Protein AF-A0A2V7ESL5-F1 (afdb_monomer_lite)

Secondary structure (DSSP, 8-state):
--PPP---PPPTTPPP---TTEEEEEETTEEEEEETTT--EEEE-HHHHHHHHT-

Foldseek 3Di:
DDDDDDPDDDDPPDDDDDDPQWDWDDDPQKIWIARNVVRDIDIDDNVRSVVVVVD

pLDDT: mean 78.07, std 12.43, range [38.56, 88.62]

Structure (mmCIF, N/CA/C/O backbone):
data_AF-A0A2V7ESL5-F1
#
_entry.id   AF-A0A2V7ESL5-F1
#
loop_
_atom_site.group_PDB
_atom_site.id
_atom_site.type_symbol
_atom_site.label_atom_id
_atom_site.label_alt_id
_atom_site.label_comp_id
_atom_site.label_asym_id
_atom_site.label_entity_id
_atom_site.label_seq_id
_atom_site.pdbx_PDB_ins_code
_atom_site.Cartn_x
_atom_site.Cartn_y
_atom_site.Cartn_z
_atom_site.occupancy
_atom_site.B_iso_or_equiv
_atom_site.auth_seq_id
_atom_site.auth_comp_id
_atom_site.auth_asym_id
_atom_site.auth_atom_id
_atom_site.pdbx_PDB_model_num
ATOM 1 N N . MET A 1 1 ? -13.857 34.705 2.613 1.00 40.78 1 MET A N 1
ATOM 2 C CA . MET A 1 1 ? -12.921 33.710 3.172 1.00 40.78 1 MET A CA 1
ATOM 3 C C . MET A 1 1 ? -13.726 32.426 3.329 1.00 40.78 1 MET A C 1
ATOM 5 O O . MET A 1 1 ? -14.448 32.294 4.303 1.00 40.78 1 MET A O 1
ATOM 9 N N . ALA A 1 2 ? -13.784 31.596 2.285 1.00 38.56 2 ALA A N 1
ATOM 10 C CA . ALA A 1 2 ? -14.599 30.381 2.278 1.00 38.56 2 ALA A CA 1
ATOM 11 C C . ALA A 1 2 ? -13.679 29.194 2.567 1.00 38.56 2 ALA A C 1
ATOM 13 O O . ALA A 1 2 ? -12.784 28.903 1.775 1.00 38.56 2 ALA A O 1
ATOM 14 N N . SER A 1 3 ? -13.861 28.569 3.725 1.00 45.81 3 SER A N 1
ATOM 15 C CA . SER A 1 3 ? -13.245 27.284 4.048 1.00 45.81 3 SER A CA 1
ATOM 16 C C . SER A 1 3 ? -13.820 26.214 3.111 1.00 45.81 3 SER A C 1
ATOM 18 O O . SER A 1 3 ? -15.038 26.201 2.920 1.00 45.81 3 SER A O 1
ATOM 20 N N . PRO A 1 4 ? -13.008 25.326 2.514 1.00 57.25 4 PRO A N 1
ATOM 21 C CA . PRO A 1 4 ? -13.539 24.230 1.716 1.00 57.25 4 PRO A CA 1
ATOM 22 C C . PRO A 1 4 ? -14.278 23.253 2.639 1.00 57.25 4 PRO A C 1
ATOM 24 O O . PRO A 1 4 ? -13.703 22.721 3.589 1.00 57.25 4 PRO A O 1
ATOM 27 N N . SER A 1 5 ? -15.571 23.056 2.384 1.00 47.62 5 SER A N 1
ATOM 28 C CA . SER A 1 5 ? -16.392 22.020 3.009 1.00 47.62 5 SER A CA 1
ATOM 29 C C . SER A 1 5 ? -15.757 20.649 2.759 1.00 47.62 5 SER A C 1
ATOM 31 O O . SER A 1 5 ? -15.506 20.274 1.615 1.00 47.62 5 SER A O 1
ATOM 33 N N . GLY A 1 6 ? -15.441 19.933 3.837 1.00 55.50 6 GLY A N 1
ATOM 34 C CA . GLY A 1 6 ? -14.794 18.626 3.794 1.00 55.50 6 GLY A CA 1
ATOM 35 C C . GLY A 1 6 ? -15.764 17.525 3.385 1.00 55.50 6 GLY A C 1
ATOM 36 O O . GLY A 1 6 ? -16.459 16.977 4.232 1.00 55.50 6 GLY A O 1
ATOM 37 N N . ASP A 1 7 ? -15.748 17.173 2.103 1.00 57.09 7 ASP A N 1
ATOM 38 C CA . ASP A 1 7 ? -16.414 15.994 1.532 1.00 57.09 7 ASP A CA 1
ATOM 39 C C . ASP A 1 7 ? -15.387 14.855 1.342 1.00 57.09 7 ASP A C 1
ATOM 41 O O . ASP A 1 7 ? -15.226 14.270 0.275 1.00 57.09 7 ASP A O 1
ATOM 45 N N . GLY A 1 8 ? -14.572 14.626 2.379 1.00 63.84 8 GLY A N 1
ATOM 46 C CA . GLY A 1 8 ? -13.390 13.754 2.333 1.00 63.84 8 GLY A CA 1
ATOM 47 C C . GLY A 1 8 ? -13.069 13.082 3.666 1.00 63.84 8 GLY A C 1
ATOM 48 O O . GLY A 1 8 ? -11.917 12.741 3.927 1.00 63.84 8 GLY A O 1
ATOM 49 N N . ALA A 1 9 ? -14.061 12.942 4.545 1.00 78.56 9 ALA A N 1
ATOM 50 C CA . ALA A 1 9 ? -13.8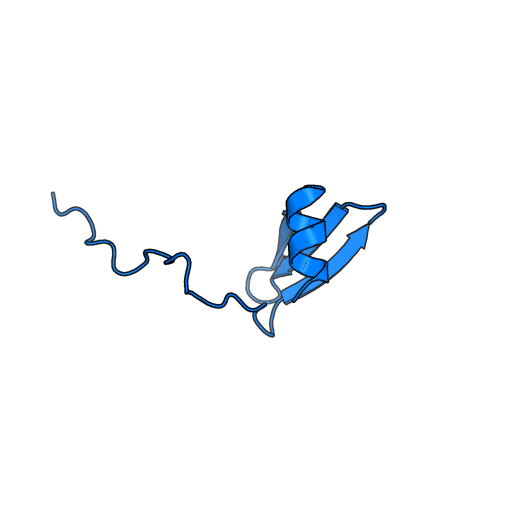80 12.246 5.811 1.00 78.56 9 ALA A CA 1
ATOM 51 C C . ALA A 1 9 ? -13.904 10.726 5.583 1.00 78.56 9 ALA A C 1
ATOM 53 O O . ALA A 1 9 ? -14.882 10.180 5.075 1.00 78.56 9 ALA A O 1
ATOM 54 N N . ILE A 1 10 ? -12.829 10.042 5.974 1.00 85.44 10 ILE A N 1
ATOM 55 C CA . ILE A 1 10 ? -12.791 8.578 6.023 1.00 85.44 10 ILE A CA 1
ATOM 56 C C . ILE A 1 10 ? -13.563 8.129 7.269 1.00 85.44 10 ILE A C 1
ATOM 58 O O . ILE A 1 10 ? -13.258 8.568 8.379 1.00 85.44 10 ILE A O 1
ATOM 62 N N . ALA A 1 11 ? -14.565 7.268 7.092 1.00 88.19 11 ALA A N 1
ATOM 63 C CA . ALA A 1 11 ? -15.289 6.652 8.199 1.00 88.19 11 ALA A CA 1
ATOM 64 C C . ALA A 1 11 ? -14.589 5.358 8.635 1.00 88.19 11 ALA A C 1
ATOM 66 O O . ALA A 1 11 ? -13.897 4.715 7.851 1.00 88.19 11 ALA A O 1
ATOM 67 N N . THR A 1 12 ? -14.816 4.905 9.866 1.00 86.12 12 THR A N 1
ATOM 68 C CA . THR A 1 12 ? -14.280 3.619 10.358 1.00 86.12 12 THR A CA 1
ATOM 69 C C . THR A 1 12 ? -14.816 2.401 9.605 1.00 86.12 12 THR A C 1
ATOM 71 O O . THR A 1 12 ? -14.203 1.341 9.651 1.00 86.12 12 THR A O 1
ATOM 74 N N . SER A 1 13 ? -15.947 2.537 8.912 1.00 88.62 13 SER A N 1
ATOM 75 C CA . SER A 1 13 ? -16.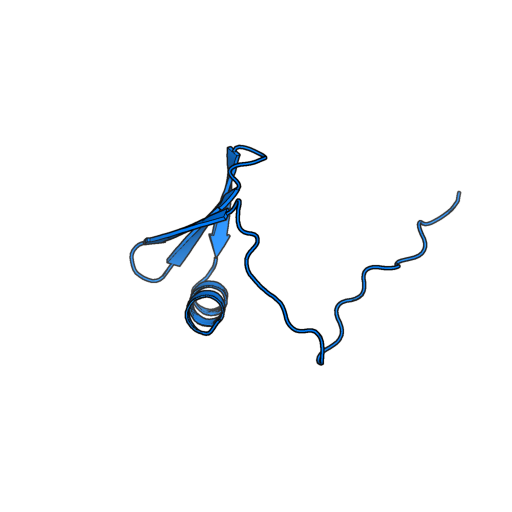511 1.510 8.031 1.00 88.62 13 SER A CA 1
ATOM 76 C C . SER A 1 13 ? -16.002 1.588 6.589 1.00 88.62 13 SER A C 1
ATOM 78 O O . SER A 1 13 ? -16.362 0.741 5.772 1.00 88.62 13 SER A O 1
ATOM 80 N N . SER A 1 14 ? -15.210 2.606 6.241 1.00 88.44 14 SER A N 1
ATOM 81 C CA . SER A 1 14 ? -14.661 2.755 4.897 1.00 88.44 14 SER A CA 1
ATOM 82 C C . SER A 1 14 ? -13.635 1.659 4.614 1.00 88.44 14 SER A C 1
ATOM 84 O O . SER A 1 14 ? -12.733 1.414 5.411 1.00 88.44 14 SER A O 1
ATOM 86 N N . VAL A 1 15 ? -13.742 1.034 3.442 1.00 84.75 15 VAL A N 1
ATOM 87 C CA . VAL A 1 15 ? -12.726 0.104 2.938 1.00 84.75 15 VAL A CA 1
ATOM 88 C C . VAL A 1 15 ? -11.712 0.897 2.124 1.00 84.75 15 VAL A C 1
ATOM 90 O O . VAL A 1 15 ? -12.081 1.614 1.193 1.00 84.75 15 VAL A O 1
ATOM 93 N N . VAL A 1 16 ? -10.437 0.772 2.480 1.00 84.12 16 VAL A N 1
ATOM 94 C CA . VAL A 1 16 ? -9.323 1.434 1.794 1.00 84.12 16 VAL A CA 1
ATOM 95 C C . VAL A 1 16 ? -8.599 0.403 0.934 1.00 84.12 16 VAL A C 1
ATOM 97 O O . VAL A 1 16 ? -8.362 -0.713 1.381 1.00 84.12 16 VAL A O 1
ATOM 100 N N . VAL A 1 17 ? -8.258 0.774 -0.301 1.00 84.56 17 VAL A N 1
ATOM 101 C CA . VAL A 1 17 ? -7.546 -0.090 -1.251 1.00 84.56 17 VAL A CA 1
ATOM 102 C C . VAL A 1 17 ? -6.410 0.680 -1.915 1.00 84.56 17 VAL A C 1
ATOM 104 O O . VAL A 1 17 ? -6.541 1.876 -2.193 1.00 84.56 17 VAL A O 1
ATOM 107 N N . ALA A 1 18 ? -5.303 -0.007 -2.194 1.00 82.56 18 ALA A N 1
ATOM 108 C CA . ALA A 1 18 ? -4.211 0.557 -2.972 1.00 82.56 18 ALA A CA 1
ATOM 109 C C . ALA A 1 18 ? -4.683 0.909 -4.395 1.00 82.56 18 ALA A C 1
ATOM 111 O O . ALA A 1 18 ? -5.370 0.138 -5.069 1.00 82.56 18 ALA A O 1
ATOM 112 N N . THR A 1 19 ? -4.310 2.096 -4.876 1.00 83.19 19 THR A N 1
ATOM 113 C CA . THR A 1 19 ? -4.563 2.484 -6.272 1.00 83.19 19 THR A CA 1
ATOM 114 C C . THR A 1 19 ? -3.664 1.673 -7.206 1.00 83.19 19 THR A C 1
ATOM 116 O O . THR A 1 19 ? -2.501 1.436 -6.899 1.00 83.19 19 THR A O 1
ATOM 119 N N . LYS A 1 20 ? -4.166 1.309 -8.392 1.00 84.38 20 LYS A N 1
ATOM 120 C CA . LYS A 1 20 ? -3.427 0.492 -9.380 1.00 84.38 20 LYS A CA 1
ATOM 121 C C . LYS A 1 20 ? -2.113 1.116 -9.861 1.00 84.38 20 LYS A C 1
ATOM 123 O O . LYS A 1 20 ? -1.216 0.400 -10.283 1.00 84.38 20 LYS A O 1
ATOM 128 N N . ASP A 1 21 ? -2.006 2.438 -9.772 1.00 85.31 21 ASP A N 1
ATOM 129 C CA . ASP A 1 21 ? -0.821 3.197 -10.189 1.00 85.31 21 ASP A CA 1
ATOM 130 C C . ASP A 1 21 ? 0.196 3.399 -9.052 1.00 85.31 21 ASP A C 1
ATOM 132 O O . ASP A 1 21 ? 1.035 4.300 -9.120 1.00 85.31 21 ASP A O 1
ATOM 136 N N . GLN A 1 22 ? 0.092 2.626 -7.972 1.00 82.31 22 GLN A N 1
ATOM 137 C CA . GLN A 1 22 ? 1.092 2.581 -6.915 1.00 82.31 22 GLN A CA 1
ATOM 13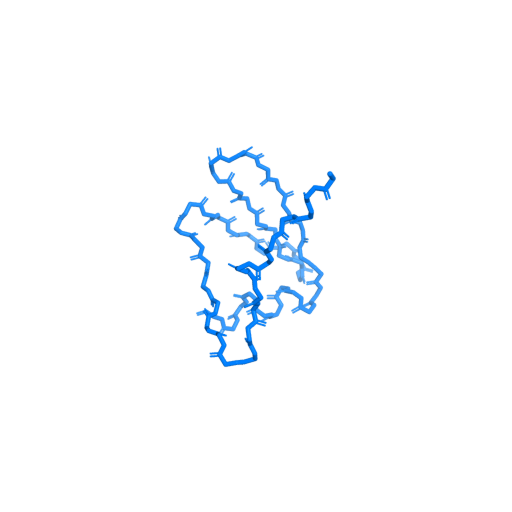8 C C . GLN A 1 22 ? 1.822 1.244 -6.938 1.00 82.31 22 GLN A C 1
ATOM 140 O O . GLN A 1 22 ? 1.219 0.190 -7.118 1.00 82.31 22 GLN A O 1
ATOM 145 N N . VAL A 1 23 ? 3.133 1.306 -6.738 1.00 83.50 23 VAL A N 1
ATOM 146 C CA . VAL A 1 23 ? 3.998 0.138 -6.583 1.00 83.50 23 VAL A CA 1
ATOM 147 C C . VAL A 1 23 ? 4.568 0.179 -5.179 1.00 83.50 23 VAL A C 1
ATOM 149 O O . VAL A 1 23 ? 5.115 1.205 -4.778 1.00 83.50 23 VAL A O 1
ATOM 152 N N . SER A 1 24 ? 4.449 -0.919 -4.440 1.00 81.94 24 SER A N 1
ATOM 153 C CA . SER A 1 24 ? 5.043 -1.048 -3.113 1.00 81.94 24 SER A CA 1
ATOM 154 C C . SER A 1 24 ? 6.206 -2.030 -3.109 1.00 81.94 24 SER A C 1
ATOM 156 O O . SER A 1 24 ? 6.127 -3.069 -3.763 1.00 81.94 24 SER A O 1
ATOM 158 N N . SER A 1 25 ? 7.249 -1.736 -2.338 1.00 82.75 25 SER A N 1
ATOM 159 C CA . SER A 1 25 ? 8.335 -2.676 -2.061 1.00 82.75 25 SER A CA 1
ATOM 160 C C . SER A 1 25 ? 8.579 -2.746 -0.561 1.00 82.75 25 SER A C 1
ATOM 162 O O . SER A 1 25 ? 8.658 -1.707 0.096 1.00 82.75 25 SER A O 1
ATOM 164 N N . ASP A 1 26 ? 8.711 -3.964 -0.044 1.00 79.81 26 ASP A N 1
ATOM 165 C CA . ASP A 1 26 ? 9.211 -4.192 1.310 1.00 79.81 26 ASP A CA 1
ATOM 166 C C . ASP A 1 26 ? 10.719 -3.922 1.333 1.00 79.81 26 ASP A C 1
ATOM 168 O O . ASP A 1 26 ? 11.461 -4.333 0.431 1.00 79.81 26 ASP A O 1
ATOM 172 N N . LEU A 1 27 ? 11.152 -3.191 2.350 1.00 73.56 27 LEU A N 1
ATOM 173 C CA . LEU A 1 27 ? 12.540 -2.918 2.644 1.00 73.56 27 LEU A CA 1
ATOM 174 C C . LEU A 1 27 ? 12.766 -3.119 4.144 1.00 73.56 27 LEU A C 1
ATOM 176 O O . LEU A 1 27 ? 12.605 -2.205 4.944 1.00 73.56 27 LEU A O 1
ATOM 180 N N . ALA A 1 28 ? 13.173 -4.333 4.516 1.00 70.12 28 ALA A N 1
ATOM 181 C CA . ALA A 1 28 ? 13.587 -4.675 5.877 1.00 70.12 28 ALA A CA 1
ATOM 182 C C . ALA A 1 28 ? 12.549 -4.338 6.975 1.00 70.12 28 ALA A C 1
ATOM 184 O O . ALA A 1 28 ? 12.929 -3.954 8.082 1.00 70.12 28 ALA A O 1
ATOM 185 N N . GLY A 1 29 ? 11.252 -4.520 6.694 1.00 69.88 29 GLY A N 1
ATOM 186 C CA . GLY A 1 29 ? 10.164 -4.265 7.649 1.00 69.88 29 GLY A CA 1
ATOM 187 C C . GLY A 1 29 ? 9.555 -2.863 7.565 1.00 69.88 29 GLY A C 1
ATOM 188 O O . GLY A 1 29 ? 8.647 -2.545 8.335 1.00 69.88 29 GLY A O 1
ATOM 189 N N . GLU A 1 30 ? 10.026 -2.044 6.626 1.00 73.00 30 GLU A N 1
ATOM 190 C CA . GLU A 1 30 ? 9.390 -0.803 6.191 1.00 73.00 30 GLU A CA 1
ATOM 191 C C . GLU A 1 30 ? 8.784 -1.015 4.798 1.00 73.00 30 GLU A C 1
ATOM 193 O O . GLU A 1 30 ? 9.350 -1.718 3.962 1.00 73.00 30 GLU A O 1
ATOM 198 N N . ALA A 1 31 ? 7.645 -0.383 4.515 1.00 82.00 31 ALA A N 1
ATOM 199 C CA . ALA A 1 31 ? 7.042 -0.443 3.186 1.00 82.00 31 ALA A CA 1
ATOM 200 C C . ALA A 1 31 ? 7.241 0.887 2.460 1.00 82.00 31 ALA A C 1
ATOM 202 O O . ALA A 1 31 ? 6.884 1.950 2.964 1.00 82.00 31 ALA A O 1
ATOM 203 N N . ILE A 1 32 ? 7.791 0.840 1.249 1.00 83.94 32 ILE A N 1
ATOM 204 C CA . ILE A 1 32 ? 7.919 2.017 0.388 1.00 83.94 32 ILE A CA 1
ATOM 205 C C . ILE A 1 32 ? 6.827 1.959 -0.664 1.00 83.94 32 ILE A C 1
ATOM 207 O O . ILE A 1 32 ? 6.731 0.973 -1.386 1.00 83.94 32 ILE A O 1
ATOM 211 N N . VAL A 1 33 ? 6.048 3.030 -0.791 1.00 85.38 33 VAL A N 1
ATOM 212 C CA . VAL A 1 33 ? 5.031 3.206 -1.828 1.00 85.38 33 VAL A CA 1
ATOM 213 C C . VAL A 1 33 ? 5.508 4.255 -2.825 1.00 85.38 33 VAL A C 1
ATOM 215 O O . VAL A 1 33 ? 5.709 5.421 -2.488 1.00 85.38 33 VAL A O 1
ATOM 218 N N . LEU A 1 34 ? 5.658 3.845 -4.079 1.00 85.38 34 LEU A N 1
ATOM 219 C CA . LEU A 1 34 ? 5.919 4.716 -5.215 1.00 85.38 34 LEU A CA 1
ATOM 220 C C . LEU A 1 34 ? 4.617 4.978 -5.967 1.00 85.38 34 LEU A C 1
ATOM 222 O O . LEU A 1 34 ? 3.975 4.056 -6.463 1.00 85.38 34 LEU A O 1
ATOM 226 N N . SER A 1 35 ? 4.261 6.249 -6.114 1.00 84.56 35 SER A N 1
ATOM 227 C CA . SER A 1 35 ? 3.202 6.679 -7.027 1.00 84.56 35 SER A CA 1
ATOM 228 C C . SER A 1 35 ? 3.755 6.835 -8.442 1.00 84.56 35 SER A C 1
ATOM 230 O O . SER A 1 35 ? 4.557 7.732 -8.702 1.00 84.56 35 SER A O 1
ATOM 232 N N . LEU A 1 36 ? 3.279 6.025 -9.389 1.00 83.62 36 LEU A N 1
ATOM 233 C CA . LEU A 1 36 ? 3.681 6.107 -10.798 1.00 83.62 36 LEU A CA 1
ATOM 234 C C . LEU A 1 36 ? 3.134 7.357 -11.501 1.00 83.62 36 LEU A C 1
ATOM 236 O O . LEU A 1 36 ? 3.674 7.778 -12.519 1.00 83.62 36 LEU A O 1
ATOM 240 N N . ARG A 1 37 ? 2.086 7.983 -10.949 1.00 83.88 37 ARG A N 1
ATOM 241 C CA . ARG A 1 37 ? 1.508 9.220 -11.502 1.00 83.88 37 ARG A CA 1
ATOM 242 C C . ARG A 1 37 ? 2.309 10.466 -11.148 1.00 83.88 37 ARG A C 1
ATOM 244 O O . ARG A 1 37 ? 2.362 11.399 -11.938 1.00 83.88 37 ARG A O 1
ATOM 251 N N . THR A 1 38 ? 2.884 10.501 -9.949 1.00 84.19 38 THR A N 1
ATOM 252 C CA . THR A 1 38 ? 3.573 11.690 -9.419 1.00 84.19 38 THR A CA 1
ATOM 253 C C . THR A 1 38 ? 5.078 11.493 -9.267 1.00 84.19 38 THR A C 1
ATOM 255 O O . THR A 1 38 ? 5.768 12.449 -8.932 1.00 84.19 38 THR A O 1
ATOM 258 N N . ALA A 1 39 ? 5.580 10.272 -9.492 1.00 82.94 39 ALA A N 1
ATOM 259 C CA . ALA A 1 39 ? 6.959 9.856 -9.227 1.00 82.94 39 ALA A CA 1
ATOM 260 C C . ALA A 1 39 ? 7.418 10.119 -7.778 1.00 82.94 39 ALA A C 1
ATOM 262 O O . ALA A 1 39 ? 8.612 10.224 -7.501 1.00 82.94 39 ALA A O 1
ATOM 263 N N . MET A 1 40 ? 6.464 10.241 -6.848 1.00 83.88 40 MET A N 1
ATOM 264 C CA . MET A 1 40 ? 6.739 10.512 -5.441 1.00 83.88 40 MET A CA 1
ATOM 265 C C . MET A 1 40 ? 6.811 9.210 -4.649 1.00 83.88 40 MET A C 1
ATOM 267 O O . MET A 1 40 ? 5.993 8.306 -4.845 1.00 83.88 40 MET A O 1
ATOM 271 N N . TYR A 1 41 ? 7.782 9.161 -3.741 1.00 86.06 41 TYR A N 1
ATOM 272 C CA . TYR A 1 41 ? 8.024 8.050 -2.833 1.00 86.06 41 TYR A CA 1
ATOM 273 C C . TYR A 1 41 ? 7.517 8.394 -1.438 1.00 86.06 41 TYR A C 1
ATOM 275 O O . TYR A 1 41 ? 7.782 9.481 -0.921 1.00 86.06 41 TYR A O 1
ATOM 283 N N . TYR A 1 42 ? 6.823 7.444 -0.828 1.00 85.38 42 TYR A N 1
ATOM 284 C CA .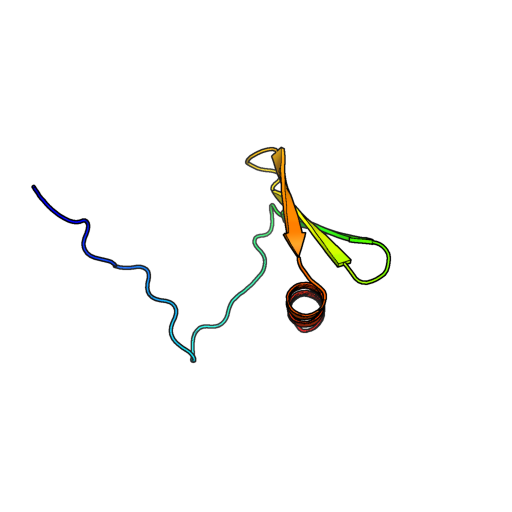 TYR A 1 42 ? 6.322 7.526 0.534 1.00 85.38 42 TYR A CA 1
ATOM 285 C C . TYR A 1 42 ? 6.842 6.323 1.314 1.00 85.38 42 TYR A C 1
ATOM 287 O O . TYR A 1 42 ? 6.713 5.192 0.853 1.00 85.38 42 TYR A O 1
ATOM 295 N N . GLY A 1 43 ? 7.441 6.567 2.477 1.00 85.44 43 GLY A N 1
ATOM 296 C CA . GLY A 1 43 ? 7.783 5.513 3.428 1.00 85.44 43 GLY A CA 1
ATOM 297 C C . GLY A 1 43 ? 6.636 5.303 4.410 1.00 85.44 43 GLY A C 1
ATOM 298 O O . GLY A 1 43 ? 6.053 6.274 4.896 1.00 85.44 43 GLY A O 1
ATOM 299 N N . LEU A 1 44 ? 6.314 4.047 4.688 1.00 84.81 44 LEU A N 1
ATOM 300 C CA . LEU A 1 44 ? 5.412 3.630 5.751 1.00 84.81 44 LEU A CA 1
ATOM 301 C C . LEU A 1 44 ? 6.248 3.143 6.932 1.00 84.81 44 LEU A C 1
ATOM 303 O O . LEU A 1 44 ? 7.193 2.374 6.750 1.00 84.81 44 LEU A O 1
ATOM 307 N N . ASP A 1 45 ? 5.864 3.565 8.135 1.00 84.62 45 ASP A N 1
ATOM 308 C CA . ASP A 1 45 ? 6.414 2.995 9.362 1.00 84.62 45 ASP A CA 1
ATOM 309 C C . ASP A 1 45 ? 5.997 1.524 9.528 1.00 84.62 45 ASP A C 1
ATOM 311 O O . ASP A 1 45 ? 5.201 0.987 8.756 1.00 84.62 45 ASP A O 1
ATOM 315 N N . GLN A 1 46 ? 6.502 0.868 10.570 1.00 83.44 46 GLN A N 1
ATOM 316 C CA . GLN A 1 46 ? 6.224 -0.543 10.837 1.00 83.44 46 GLN A CA 1
ATOM 317 C C . GLN A 1 46 ? 4.720 -0.875 10.935 1.00 83.44 46 GLN A C 1
ATOM 319 O O . GLN A 1 46 ? 4.287 -1.943 10.497 1.00 83.44 46 GLN A O 1
ATOM 324 N N . VAL A 1 47 ? 3.904 0.018 11.506 1.00 86.62 47 VAL A N 1
ATOM 325 C CA . VAL A 1 47 ? 2.453 -0.189 11.635 1.00 86.62 47 VAL A CA 1
ATOM 326 C C . VAL A 1 47 ? 1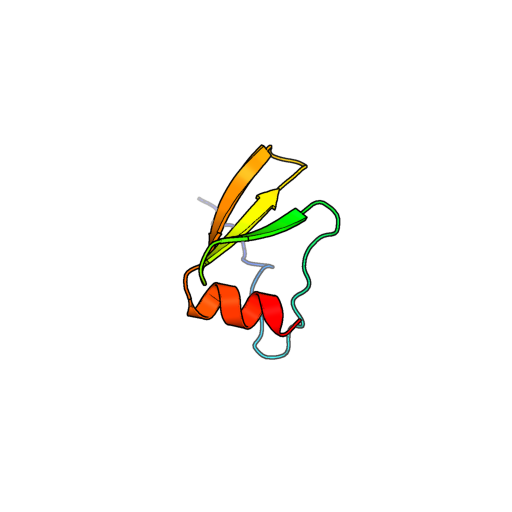.774 0.024 10.283 1.00 86.62 47 VAL A C 1
ATOM 328 O O . VAL A 1 47 ? 0.927 -0.776 9.889 1.00 86.62 47 VAL A O 1
ATOM 331 N N . GLY A 1 48 ? 2.171 1.059 9.544 1.00 83.75 48 GLY A N 1
ATOM 332 C CA . GLY A 1 48 ? 1.691 1.333 8.193 1.00 83.75 48 GLY A CA 1
ATOM 333 C C . GLY A 1 48 ? 2.031 0.211 7.212 1.00 83.75 48 GLY A C 1
ATOM 334 O O . GLY A 1 48 ? 1.168 -0.205 6.441 1.00 83.75 48 GLY A O 1
ATOM 335 N N . ALA A 1 49 ? 3.246 -0.332 7.290 1.00 86.06 49 ALA A N 1
ATOM 336 C CA . ALA A 1 49 ? 3.690 -1.478 6.507 1.00 86.06 49 ALA A CA 1
ATOM 337 C C . ALA A 1 49 ? 2.846 -2.716 6.823 1.00 86.06 49 ALA A C 1
ATOM 339 O O . ALA A 1 49 ? 2.352 -3.378 5.914 1.00 86.06 49 ALA A O 1
ATOM 340 N N . ARG A 1 50 ? 2.571 -2.973 8.110 1.00 83.75 50 ARG A N 1
ATOM 341 C CA . ARG A 1 50 ? 1.710 -4.087 8.511 1.00 83.75 50 ARG A CA 1
ATOM 342 C C . ARG A 1 50 ? 0.285 -3.951 7.982 1.00 83.75 50 ARG A C 1
ATOM 344 O O . ARG A 1 50 ? -0.299 -4.945 7.569 1.00 83.75 50 ARG A O 1
ATOM 351 N N . ILE A 1 51 ? -0.290 -2.750 8.005 1.00 84.25 51 ILE A N 1
ATOM 352 C CA . ILE A 1 51 ? -1.618 -2.509 7.423 1.00 84.25 51 ILE A CA 1
ATOM 353 C C . ILE A 1 51 ? -1.578 -2.769 5.914 1.00 84.25 51 ILE A C 1
ATOM 355 O 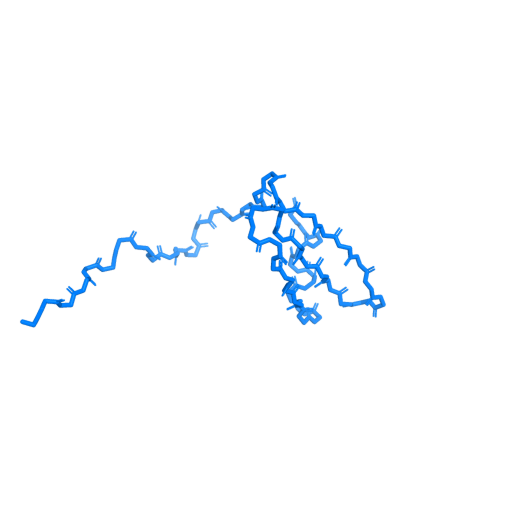O . ILE A 1 51 ? -2.485 -3.410 5.398 1.00 84.25 51 ILE A O 1
ATOM 359 N N . TRP A 1 52 ? -0.520 -2.332 5.229 1.00 84.81 52 TRP A N 1
ATOM 360 C CA . TRP A 1 52 ? -0.343 -2.537 3.791 1.00 84.81 52 TRP A CA 1
ATOM 361 C C . TRP A 1 52 ? -0.259 -4.019 3.388 1.00 84.81 52 TRP A C 1
ATOM 363 O O . TRP A 1 52 ? -0.766 -4.387 2.338 1.00 84.81 52 TRP A O 1
ATOM 373 N N . GLU A 1 53 ? 0.324 -4.880 4.226 1.00 80.62 53 GLU A N 1
ATOM 374 C CA . GLU A 1 53 ? 0.363 -6.338 4.005 1.00 80.62 53 GLU A CA 1
ATOM 375 C C . GLU A 1 53 ? -0.983 -7.052 4.213 1.00 80.62 53 GLU A C 1
ATOM 377 O O . GLU A 1 53 ? -1.151 -8.189 3.773 1.00 80.62 53 GLU A O 1
ATOM 382 N N . LEU A 1 54 ? -1.912 -6.448 4.960 1.00 78.56 54 LEU A N 1
ATOM 383 C CA . LEU A 1 54 ? -3.172 -7.086 5.365 1.00 78.56 54 LEU A CA 1
ATOM 384 C C . LEU A 1 54 ? -4.315 -6.891 4.358 1.00 78.56 54 LEU A C 1
ATOM 386 O O . LEU A 1 54 ? -5.378 -7.489 4.550 1.00 78.56 54 LEU A O 1
ATOM 390 N N . VAL A 1 55 ? -4.119 -6.055 3.334 1.00 68.44 55 VAL A N 1
ATOM 391 C CA . VAL A 1 55 ? -5.110 -5.715 2.297 1.00 68.44 55 VAL A CA 1
ATOM 392 C C . VAL A 1 55 ? -4.751 -6.398 0.985 1.00 68.44 55 VAL A C 1
ATOM 394 O O . VAL A 1 55 ? -5.679 -6.950 0.353 1.00 68.44 55 VAL A O 1
#

Radius of gyration: 14.26 Å; chains: 1; bounding box: 30×41×23 Å

Sequence (55 aa):
MASPSGDGAIATSSVVVATKDQVSSDLAGEAIVLSLRTAMYYGLDQVGARIWELV